Protein AF-A0A971C5M9-F1 (afdb_monomer_lite)

Secondary structure (DSSP, 8-state):
-TTHHHHHHHHHHHHTT---EEEEEEEEE-TT--EEEEEEEEEEETTEEEEEEHHHHHHHTTS-----SS---HHHHHHHHHHHHHHHHTT-GGGSSHHHHTS----S---EEEE-SS-SEEE-TT-GGGSS--EEEEHHHHHHTTPEEPTTT------

Structure (mmCIF, N/CA/C/O backbone):
data_AF-A0A971C5M9-F1
#
_entry.id   AF-A0A971C5M9-F1
#
loop_
_atom_site.group_PDB
_atom_site.id
_atom_site.type_symbol
_atom_site.label_atom_id
_atom_site.label_alt_id
_atom_site.label_comp_id
_atom_site.label_asym_id
_atom_site.label_entity_id
_atom_site.label_seq_id
_atom_site.pdbx_PDB_ins_code
_atom_site.Cartn_x
_atom_site.Cartn_y
_atom_site.Cartn_z
_atom_site.occupancy
_atom_site.B_iso_or_equiv
_atom_site.auth_seq_id
_atom_site.auth_comp_id
_atom_site.auth_asym_id
_atom_site.auth_atom_id
_atom_site.pdbx_PDB_model_num
ATOM 1 N N . ALA A 1 1 ? 7.879 -17.119 12.917 1.00 48.03 1 ALA A N 1
ATOM 2 C CA . ALA A 1 1 ? 7.963 -15.661 12.687 1.00 48.03 1 ALA A CA 1
ATOM 3 C C . ALA A 1 1 ? 7.991 -14.969 14.044 1.00 48.03 1 ALA A C 1
ATOM 5 O O . ALA A 1 1 ? 7.114 -15.247 14.848 1.00 48.03 1 ALA A O 1
ATOM 6 N N . ARG A 1 2 ? 9.015 -14.159 14.340 1.00 50.34 2 ARG A N 1
ATOM 7 C CA . ARG A 1 2 ? 9.337 -13.701 15.710 1.00 50.34 2 ARG A CA 1
ATOM 8 C C . ARG A 1 2 ? 8.439 -12.557 16.241 1.00 50.34 2 ARG A C 1
ATOM 10 O O . ARG A 1 2 ? 8.598 -12.193 17.389 1.00 50.34 2 ARG A O 1
ATOM 17 N N . PHE A 1 3 ? 7.499 -12.052 15.431 1.00 61.66 3 PHE A N 1
ATOM 18 C CA . PHE A 1 3 ? 6.594 -10.926 15.751 1.00 61.66 3 PHE A CA 1
ATOM 19 C C . PHE A 1 3 ? 5.135 -11.137 15.277 1.00 61.66 3 PHE A C 1
ATOM 21 O O . PHE A 1 3 ? 4.354 -10.198 15.129 1.00 61.66 3 PHE A O 1
ATOM 28 N N . GLY A 1 4 ? 4.747 -12.385 14.979 1.00 63.41 4 GLY A N 1
ATOM 29 C CA . GLY A 1 4 ? 3.396 -12.684 14.480 1.00 63.41 4 GLY A CA 1
ATOM 30 C C . GLY A 1 4 ? 2.288 -12.361 15.492 1.00 63.41 4 GLY A C 1
ATOM 31 O O . GLY A 1 4 ? 1.187 -11.979 15.098 1.00 63.41 4 GLY A O 1
ATOM 32 N N . SER A 1 5 ? 2.587 -12.471 16.788 1.00 74.44 5 SER A N 1
ATOM 33 C CA . SER A 1 5 ? 1.675 -12.170 17.896 1.00 74.44 5 SER A CA 1
ATOM 34 C C . SER A 1 5 ? 1.327 -10.688 17.992 1.00 74.44 5 SER A C 1
ATOM 36 O O . SER A 1 5 ? 0.165 -10.341 18.172 1.00 74.44 5 SER A O 1
ATOM 38 N N . GLU A 1 6 ? 2.312 -9.812 17.840 1.00 78.56 6 GLU A N 1
ATOM 39 C CA . GLU A 1 6 ? 2.196 -8.366 17.996 1.00 78.56 6 GLU A CA 1
ATOM 40 C C . GLU A 1 6 ? 1.460 -7.753 16.804 1.00 78.56 6 GLU A C 1
ATOM 42 O O . GLU A 1 6 ? 0.520 -6.984 16.998 1.00 78.56 6 GLU A O 1
ATOM 47 N N . SER A 1 7 ? 1.807 -8.154 15.573 1.00 81.62 7 SER A N 1
ATOM 48 C CA . SER A 1 7 ? 1.073 -7.743 14.368 1.00 81.62 7 SER A CA 1
ATOM 49 C C . SER A 1 7 ? -0.384 -8.211 14.416 1.00 81.62 7 SER A C 1
ATOM 51 O O . SER A 1 7 ? -1.298 -7.441 14.118 1.00 81.62 7 SER A O 1
ATOM 53 N N . SER A 1 8 ? -0.619 -9.460 14.840 1.00 83.44 8 SER A N 1
ATOM 54 C CA . SER A 1 8 ? -1.976 -9.985 15.006 1.00 83.44 8 SER A CA 1
ATOM 55 C C . SER A 1 8 ? -2.733 -9.262 16.119 1.00 83.44 8 SER A C 1
ATOM 57 O O . SER A 1 8 ? -3.921 -8.995 15.959 1.00 83.44 8 SER A O 1
ATOM 59 N N . GLY A 1 9 ? -2.073 -8.944 17.233 1.00 86.12 9 GLY A N 1
ATOM 60 C CA . GLY A 1 9 ? -2.660 -8.210 18.350 1.00 86.12 9 GLY A CA 1
ATOM 61 C C . GLY A 1 9 ? -3.055 -6.790 17.956 1.00 86.12 9 GLY A C 1
ATOM 62 O O . GLY A 1 9 ? -4.164 -6.360 18.260 1.00 86.12 9 GLY A O 1
ATOM 63 N N . PHE A 1 10 ? -2.194 -6.095 17.209 1.00 88.50 10 PHE A N 1
ATOM 64 C CA . PHE A 1 10 ? -2.471 -4.760 16.684 1.00 88.50 10 PHE A CA 1
ATOM 65 C C . PHE A 1 10 ? -3.671 -4.750 15.730 1.00 88.50 10 PHE A C 1
ATOM 67 O O . PHE A 1 10 ? -4.579 -3.931 15.875 1.00 88.50 10 PHE A O 1
ATOM 74 N N . ALA A 1 11 ? -3.712 -5.697 14.787 1.00 91.06 11 ALA A N 1
ATOM 75 C CA . ALA A 1 11 ? -4.846 -5.852 13.882 1.00 91.06 11 ALA A CA 1
ATOM 76 C C . ALA A 1 11 ? -6.135 -6.157 14.655 1.00 91.06 11 ALA A C 1
ATOM 78 O O . ALA A 1 11 ? -7.149 -5.495 14.452 1.00 91.06 11 ALA A O 1
ATOM 79 N N . LYS A 1 12 ? -6.087 -7.107 15.594 1.00 90.69 12 LYS A N 1
ATOM 80 C CA . LYS A 1 12 ? -7.235 -7.485 16.420 1.00 90.69 12 LYS A CA 1
ATOM 81 C C . LYS A 1 12 ? -7.783 -6.292 17.207 1.00 90.69 12 LYS A C 1
ATOM 83 O O . LYS A 1 12 ? -8.970 -6.004 17.121 1.00 90.69 12 LYS A O 1
ATOM 88 N N . LEU A 1 13 ? -6.910 -5.538 17.874 1.00 90.06 13 LEU A N 1
ATOM 89 C CA . LEU A 1 13 ? -7.277 -4.358 18.662 1.00 90.06 13 LEU A CA 1
ATOM 90 C C . LEU A 1 13 ? -8.067 -3.313 17.856 1.00 90.06 13 LEU A C 1
ATOM 92 O O . LEU A 1 13 ? -8.980 -2.676 18.383 1.00 90.06 13 LEU A O 1
ATOM 96 N N . LEU A 1 14 ? -7.694 -3.106 16.592 1.00 90.19 14 LEU A N 1
ATOM 97 C CA . LEU A 1 14 ? -8.277 -2.056 15.757 1.00 90.19 14 LEU A CA 1
ATOM 98 C C . LEU A 1 14 ? -9.463 -2.527 14.912 1.00 90.19 14 LEU A C 1
ATOM 100 O O . LEU A 1 14 ? -10.292 -1.695 14.538 1.00 90.19 14 LEU A O 1
ATOM 104 N N . LEU A 1 15 ? -9.544 -3.823 14.604 1.00 94.50 15 LEU A N 1
ATOM 105 C CA . LEU A 1 15 ? -10.452 -4.354 13.585 1.00 94.50 15 LEU A CA 1
ATOM 106 C C . LEU A 1 15 ? -11.515 -5.313 14.123 1.00 94.50 15 LEU A C 1
ATOM 108 O O . LEU A 1 15 ? -12.541 -5.484 13.467 1.00 94.50 15 LEU A O 1
ATOM 112 N N . GLU A 1 16 ? -11.294 -5.944 15.278 1.00 93.12 16 GLU A N 1
ATOM 113 C CA . GLU A 1 16 ? -12.255 -6.897 15.838 1.00 93.12 16 GLU A CA 1
ATOM 114 C C . GLU A 1 16 ? -13.598 -6.210 16.118 1.00 93.12 16 GLU A C 1
ATOM 116 O O . GLU A 1 16 ? -13.651 -5.104 16.660 1.00 93.12 16 GLU A O 1
ATOM 121 N N . ASP A 1 17 ? -14.677 -6.846 15.655 1.00 92.88 17 ASP A N 1
ATOM 122 C CA . ASP A 1 17 ? -16.063 -6.366 15.734 1.00 92.88 17 ASP A CA 1
ATOM 123 C C . ASP A 1 17 ? -16.305 -4.951 15.171 1.00 92.88 17 ASP A C 1
ATOM 125 O O . ASP A 1 17 ? -17.313 -4.299 15.465 1.00 92.88 17 ASP A O 1
ATOM 129 N N . ARG A 1 18 ? -15.404 -4.461 14.310 1.00 91.19 18 ARG A N 1
ATOM 130 C CA . ARG A 1 18 ? -15.501 -3.133 13.694 1.00 91.19 18 ARG A CA 1
ATOM 131 C C . ARG A 1 18 ? -16.009 -3.222 12.264 1.00 91.19 18 ARG A C 1
ATOM 133 O O . ARG A 1 18 ? -15.576 -4.049 11.465 1.00 91.19 18 ARG A O 1
ATOM 140 N N . LYS A 1 19 ? -16.895 -2.291 11.901 1.00 94.75 19 LYS A N 1
ATOM 141 C CA . LYS A 1 19 ? -17.219 -2.043 10.493 1.00 94.75 19 LYS A CA 1
ATOM 142 C C . LYS A 1 19 ? -16.053 -1.317 9.836 1.00 94.75 19 LYS A C 1
ATOM 144 O O . LYS A 1 19 ? -15.595 -0.296 10.341 1.00 94.75 19 LYS A O 1
ATOM 149 N N . VAL A 1 20 ? -15.623 -1.838 8.697 1.00 96.19 20 VAL A N 1
ATOM 150 C CA . VAL A 1 20 ? -14.520 -1.313 7.892 1.00 96.19 20 VAL A CA 1
ATOM 151 C C . VAL A 1 20 ? -14.978 -1.133 6.453 1.00 96.19 20 VAL A C 1
ATOM 153 O O . VAL A 1 20 ? -15.913 -1.802 6.006 1.00 96.19 20 VAL A O 1
ATOM 156 N N . PHE A 1 21 ? -14.304 -0.256 5.717 1.00 96.81 21 PHE A N 1
ATOM 157 C CA . PHE A 1 21 ? -14.450 -0.177 4.267 1.00 96.81 21 PHE A CA 1
ATOM 158 C C . PHE A 1 21 ? -13.237 -0.795 3.581 1.00 96.81 21 PHE A C 1
ATOM 160 O O . PHE A 1 21 ? -12.116 -0.722 4.084 1.00 96.81 21 PHE A O 1
ATOM 167 N N . LEU A 1 22 ? -13.471 -1.387 2.414 1.00 95.62 22 LEU A N 1
ATOM 168 C CA . LEU A 1 22 ? -12.427 -1.921 1.552 1.00 95.62 22 LEU A CA 1
ATOM 169 C C . LEU A 1 22 ? -12.375 -1.091 0.276 1.00 95.62 22 LEU A C 1
ATOM 171 O O . LEU A 1 22 ? -13.409 -0.840 -0.345 1.00 95.62 22 LEU A O 1
ATOM 175 N N . SER A 1 23 ? -11.174 -0.695 -0.128 1.00 94.62 23 SER A N 1
ATOM 176 C CA . SER A 1 23 ? -10.909 -0.267 -1.499 1.00 94.62 23 SER A CA 1
ATOM 177 C C . SER A 1 23 ? -9.873 -1.187 -2.130 1.00 94.62 23 SER A C 1
ATOM 179 O O . SER A 1 23 ? -9.119 -1.857 -1.431 1.00 94.62 23 SER A O 1
ATOM 181 N N . TYR A 1 24 ? -9.864 -1.254 -3.456 1.00 91.81 24 TYR A N 1
ATOM 182 C CA . TYR A 1 24 ? -9.072 -2.229 -4.199 1.00 91.81 24 TYR A CA 1
ATOM 183 C C . TYR A 1 24 ? -8.167 -1.532 -5.212 1.00 91.81 24 TYR A C 1
ATOM 185 O O . TYR A 1 24 ? -8.362 -0.355 -5.561 1.00 91.81 24 TYR A O 1
ATOM 193 N N . ASP A 1 25 ? -7.176 -2.285 -5.667 1.00 86.38 25 ASP A N 1
ATOM 194 C CA . ASP A 1 25 ? -6.471 -1.995 -6.906 1.00 86.38 25 ASP A CA 1
ATOM 195 C C . ASP A 1 25 ? -7.238 -2.533 -8.126 1.00 86.38 25 ASP A C 1
ATOM 197 O O . ASP A 1 25 ? -8.363 -3.020 -7.991 1.00 86.38 25 ASP A O 1
ATOM 201 N N . GLU A 1 26 ? -6.639 -2.451 -9.315 1.00 79.75 26 GLU A N 1
ATOM 202 C CA . GLU A 1 26 ? -7.195 -3.014 -10.553 1.00 79.75 26 GLU A CA 1
ATOM 203 C C . GLU A 1 26 ? -7.489 -4.518 -10.434 1.00 79.75 26 GLU A C 1
ATOM 205 O O . GLU A 1 26 ? -8.510 -4.995 -10.932 1.00 79.75 26 GLU A O 1
ATOM 210 N N . LEU A 1 27 ? -6.619 -5.258 -9.735 1.00 76.50 27 LEU A N 1
ATOM 211 C CA . LEU A 1 27 ? -6.784 -6.682 -9.453 1.00 76.50 27 LEU A CA 1
ATOM 212 C C . LEU A 1 27 ? -7.192 -6.883 -7.986 1.00 76.50 27 LEU A C 1
ATOM 214 O O . LEU A 1 27 ? -6.338 -6.886 -7.099 1.00 76.50 27 LEU A O 1
ATOM 218 N N . PRO A 1 28 ? -8.490 -7.083 -7.695 1.00 81.12 28 PRO A N 1
ATOM 219 C CA . PRO A 1 28 ? -8.978 -7.182 -6.322 1.00 81.12 28 PRO A CA 1
ATOM 220 C C . PRO A 1 28 ? -8.705 -8.545 -5.682 1.00 81.12 28 PRO A C 1
ATOM 222 O O . PRO A 1 28 ? -8.999 -8.714 -4.499 1.00 81.12 28 PRO A O 1
ATOM 225 N N . ARG A 1 29 ? -8.218 -9.532 -6.445 1.00 82.31 29 ARG A N 1
ATOM 226 C CA . ARG A 1 29 ? -7.930 -10.883 -5.960 1.00 82.31 29 ARG A CA 1
ATOM 227 C C . ARG A 1 29 ? -6.635 -11.436 -6.535 1.00 82.31 29 ARG A C 1
ATOM 229 O O . ARG A 1 29 ? -6.304 -11.146 -7.683 1.00 82.31 29 ARG A O 1
ATOM 236 N N . ASP A 1 30 ? -5.958 -12.266 -5.752 1.00 77.56 30 ASP A N 1
ATOM 237 C CA . ASP A 1 30 ? -4.826 -13.064 -6.222 1.00 77.56 30 ASP A CA 1
ATOM 238 C C . ASP A 1 30 ? -5.273 -14.354 -6.945 1.00 77.56 30 ASP A C 1
ATOM 240 O O . ASP A 1 30 ? -6.466 -14.649 -7.078 1.00 77.56 30 ASP A O 1
ATOM 244 N N . SER A 1 31 ? -4.303 -15.143 -7.419 1.00 73.50 31 SER A N 1
ATOM 245 C CA . SER A 1 31 ? -4.543 -16.425 -8.101 1.00 73.50 31 SER A CA 1
ATOM 246 C C . SER A 1 31 ? -5.164 -17.504 -7.206 1.00 73.50 31 SER A C 1
ATOM 248 O O . SER A 1 31 ? -5.714 -18.476 -7.722 1.00 73.50 31 SER A O 1
ATOM 250 N N . TYR A 1 32 ? -5.104 -17.335 -5.885 1.00 77.50 32 TYR A N 1
ATOM 251 C CA . TYR A 1 32 ? -5.731 -18.209 -4.894 1.00 77.50 32 TYR A CA 1
ATOM 252 C C . TYR A 1 32 ? -7.145 -17.735 -4.515 1.00 77.50 32 TYR A C 1
ATOM 254 O O . TYR A 1 32 ? -7.835 -18.394 -3.738 1.00 77.50 32 TYR A O 1
ATOM 262 N N . GLY A 1 33 ? -7.604 -16.613 -5.078 1.00 78.88 33 GLY A N 1
ATOM 263 C CA . GLY A 1 33 ? -8.920 -16.031 -4.838 1.00 78.88 33 GLY A CA 1
ATOM 264 C C . GLY A 1 33 ? -9.014 -15.171 -3.576 1.00 78.88 33 GLY A C 1
ATOM 265 O O . GLY A 1 33 ? -10.123 -14.731 -3.244 1.00 78.88 33 GLY A O 1
ATOM 266 N N . LEU A 1 34 ? -7.896 -14.908 -2.889 1.00 84.75 34 LEU A N 1
ATOM 267 C CA . LEU A 1 34 ? -7.838 -14.025 -1.724 1.00 84.75 34 LEU A CA 1
ATOM 268 C C . LEU A 1 34 ? -7.980 -12.573 -2.158 1.00 84.75 34 LEU A C 1
ATOM 270 O O . LEU A 1 34 ? -7.425 -12.168 -3.174 1.00 84.75 34 LEU A O 1
ATOM 274 N N . TYR A 1 35 ? -8.709 -11.779 -1.377 1.00 87.06 35 TYR A N 1
ATOM 275 C CA . TYR A 1 35 ? -8.879 -10.359 -1.663 1.00 87.06 35 TYR A CA 1
ATOM 276 C C . TYR A 1 35 ? -7.617 -9.552 -1.334 1.00 87.06 35 TYR A C 1
ATOM 278 O O . TYR A 1 35 ? -7.085 -9.650 -0.230 1.00 87.06 35 TYR A O 1
ATOM 286 N N . LEU A 1 36 ? -7.202 -8.696 -2.268 1.00 88.19 36 LEU A N 1
ATOM 287 C CA . LEU A 1 36 ? -6.132 -7.713 -2.100 1.00 88.19 36 LEU A CA 1
ATOM 288 C C . LEU A 1 36 ? -6.760 -6.328 -1.934 1.00 88.19 36 LEU A C 1
ATOM 290 O O . LEU A 1 36 ? -7.270 -5.753 -2.895 1.00 88.19 36 LEU A O 1
ATOM 294 N N . ALA A 1 37 ? -6.772 -5.809 -0.706 1.00 92.25 37 ALA A N 1
ATOM 295 C CA . ALA A 1 37 ? -7.517 -4.600 -0.374 1.00 92.25 37 ALA A CA 1
ATOM 296 C C . ALA A 1 37 ? -6.759 -3.648 0.556 1.00 92.25 37 ALA A C 1
ATOM 298 O O . ALA A 1 37 ? -5.940 -4.043 1.390 1.00 92.25 37 ALA A O 1
ATOM 299 N N . TYR A 1 38 ? -7.121 -2.376 0.444 1.00 94.69 38 TYR A N 1
ATOM 300 C CA . TYR A 1 38 ? -6.826 -1.332 1.408 1.00 94.69 38 TYR A CA 1
ATOM 301 C C . TYR A 1 38 ? -7.982 -1.231 2.394 1.00 94.69 38 TYR A C 1
ATOM 303 O O . TYR A 1 38 ? -9.146 -1.121 1.999 1.00 94.69 38 TYR A O 1
ATOM 311 N N . LEU A 1 39 ? -7.652 -1.273 3.678 1.00 96.50 39 LEU A N 1
ATOM 312 C CA . LEU A 1 39 ? -8.618 -1.350 4.760 1.00 96.50 39 LEU A CA 1
ATOM 313 C C . LEU A 1 39 ? -8.775 0.017 5.429 1.00 96.50 39 LEU A C 1
ATOM 315 O O . LEU A 1 39 ? -7.797 0.616 5.875 1.00 96.50 39 LEU A O 1
ATOM 319 N N . TRP A 1 40 ? -10.011 0.491 5.533 1.00 97.62 40 TRP A N 1
ATOM 320 C CA . TRP A 1 40 ? -10.340 1.804 6.077 1.00 97.62 40 TRP A CA 1
ATOM 321 C C . TRP A 1 40 ? -11.189 1.677 7.334 1.00 97.62 40 TRP A C 1
ATOM 323 O O . TRP A 1 40 ? -12.252 1.053 7.317 1.00 97.62 40 TRP A O 1
ATOM 333 N N . ILE A 1 41 ? -10.729 2.305 8.412 1.00 96.12 41 ILE A N 1
ATOM 334 C CA . ILE A 1 41 ? -11.404 2.337 9.707 1.00 96.12 41 ILE A CA 1
ATOM 335 C C . ILE A 1 41 ? -12.135 3.679 9.836 1.00 96.12 41 ILE A C 1
ATOM 337 O O . ILE A 1 41 ? -11.474 4.723 9.841 1.00 96.12 41 ILE A O 1
ATOM 341 N N . PRO A 1 42 ? -13.471 3.687 9.969 1.00 95.88 42 PRO A N 1
ATOM 342 C CA . PRO A 1 42 ? -14.215 4.903 10.263 1.00 95.88 42 PRO A CA 1
ATOM 343 C C . PRO A 1 42 ? -13.877 5.391 11.675 1.00 95.88 42 PRO A C 1
ATOM 345 O O . PRO A 1 42 ? -13.979 4.638 12.645 1.00 95.88 42 PRO A O 1
ATOM 348 N N . ALA A 1 43 ? -13.499 6.657 11.801 1.00 90.81 43 ALA A N 1
ATOM 349 C CA . ALA A 1 43 ? -13.170 7.305 13.060 1.00 90.81 43 ALA A CA 1
ATOM 350 C C . ALA A 1 43 ? -13.896 8.648 13.161 1.00 90.81 43 ALA A C 1
ATOM 352 O O . ALA A 1 43 ?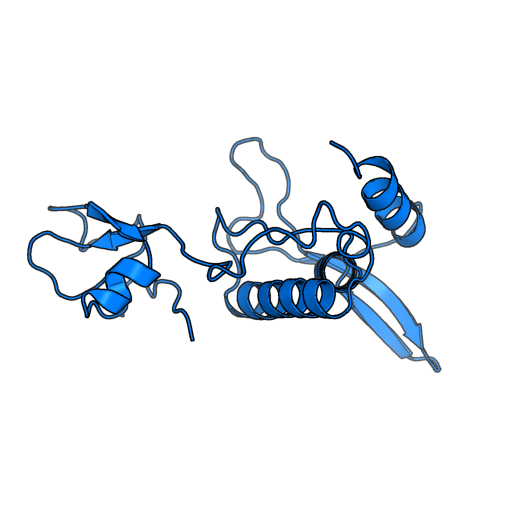 -13.890 9.435 12.217 1.00 90.81 43 ALA A O 1
ATOM 353 N N . SER A 1 44 ? -14.506 8.927 14.311 1.00 92.62 44 SER A N 1
ATOM 354 C CA . SER A 1 44 ? -15.173 10.206 14.551 1.00 92.62 44 SER A CA 1
ATOM 355 C C . SER A 1 44 ? -14.271 11.150 15.338 1.00 92.62 44 SER A C 1
ATOM 357 O O . SER A 1 44 ? -13.774 10.794 16.406 1.00 92.62 44 SER A O 1
ATOM 359 N N . TYR A 1 45 ? -14.087 12.369 14.838 1.00 90.62 45 TYR A N 1
ATOM 360 C CA . TYR A 1 45 ? -13.345 13.421 15.526 1.00 90.62 45 TYR A CA 1
ATOM 361 C C . TYR A 1 45 ? -14.100 14.742 15.418 1.00 90.62 45 TYR A C 1
ATOM 363 O O . TYR A 1 45 ? -14.428 15.189 14.326 1.00 90.62 45 TYR A O 1
ATOM 371 N N . ARG A 1 46 ? -14.390 15.363 16.570 1.00 94.31 46 ARG A N 1
ATOM 372 C CA . ARG A 1 46 ? -15.126 16.641 16.669 1.00 94.31 46 ARG A CA 1
ATOM 373 C C . ARG A 1 46 ? -16.471 16.667 15.921 1.00 94.31 46 ARG A C 1
ATOM 375 O O . ARG A 1 46 ? -16.893 17.713 15.450 1.00 94.31 46 ARG A O 1
ATOM 382 N N . GLY A 1 47 ? -17.161 15.528 15.868 1.00 92.94 47 GLY A N 1
ATOM 383 C CA . GLY A 1 47 ? -18.464 15.395 15.205 1.00 92.94 47 GLY A CA 1
ATOM 384 C C . GLY A 1 47 ? -18.387 14.999 13.729 1.00 92.94 47 GLY A C 1
ATOM 385 O O . GLY A 1 47 ? -19.391 14.551 13.184 1.00 92.94 47 GLY A O 1
ATOM 386 N N . ASP A 1 48 ? -17.206 15.057 13.116 1.00 95.31 48 ASP A N 1
ATOM 387 C CA . ASP A 1 48 ? -16.989 14.628 11.736 1.00 95.31 48 ASP A CA 1
ATOM 388 C C . ASP A 1 48 ? -16.499 13.181 11.672 1.00 95.31 48 ASP A C 1
ATOM 390 O O . ASP A 1 48 ? -15.837 12.688 12.589 1.00 95.31 48 ASP A O 1
ATOM 394 N N . THR A 1 49 ? -16.811 12.496 10.571 1.00 93.31 49 THR A N 1
ATOM 395 C CA . THR A 1 49 ? -16.334 11.133 10.305 1.00 93.31 49 THR A CA 1
ATOM 396 C C . THR A 1 49 ? -15.199 11.156 9.291 1.00 93.31 49 THR A C 1
ATOM 398 O O . THR A 1 49 ? -15.341 11.688 8.193 1.00 93.31 49 THR A O 1
ATOM 401 N N . TYR A 1 50 ? -14.094 10.517 9.652 1.00 94.44 50 TYR A N 1
ATOM 402 C CA . TYR A 1 50 ? -12.899 10.336 8.841 1.00 94.44 50 TYR A CA 1
ATOM 403 C C . TYR A 1 50 ? -12.662 8.846 8.604 1.00 94.44 50 TYR A C 1
ATOM 405 O O . TYR A 1 50 ? -13.085 8.009 9.397 1.00 94.44 50 TYR A O 1
ATOM 413 N N . ASN A 1 51 ? -11.952 8.508 7.531 1.00 95.38 51 ASN A N 1
ATOM 414 C CA . ASN A 1 51 ? -11.548 7.136 7.244 1.00 95.38 51 ASN A CA 1
ATOM 415 C C . ASN A 1 51 ? -10.031 7.023 7.374 1.00 95.38 51 ASN A C 1
ATOM 417 O O . ASN A 1 51 ? -9.287 7.647 6.619 1.00 95.38 51 ASN A O 1
ATOM 421 N N . VAL A 1 52 ? -9.576 6.223 8.334 1.00 95.38 52 VAL A N 1
ATOM 422 C CA . VAL A 1 52 ? -8.156 5.982 8.595 1.00 95.38 52 VAL A CA 1
ATOM 423 C C . VAL A 1 52 ? -7.708 4.748 7.823 1.00 95.38 52 VAL A C 1
ATOM 425 O O . VAL A 1 52 ? -8.290 3.676 7.978 1.00 95.38 52 VAL A O 1
ATOM 428 N N . LEU A 1 53 ? -6.662 4.884 7.009 1.00 96.88 53 LEU A N 1
ATOM 429 C CA . LEU A 1 53 ? -6.076 3.768 6.271 1.00 96.88 53 LEU A CA 1
ATOM 430 C C . LEU A 1 53 ? -5.253 2.877 7.211 1.00 96.88 53 LEU A C 1
ATOM 432 O O . LEU A 1 53 ? -4.154 3.243 7.630 1.00 96.88 53 LEU A O 1
ATOM 436 N N . PHE A 1 54 ? -5.765 1.688 7.516 1.00 96.50 54 PHE A N 1
ATOM 437 C CA . PHE A 1 54 ? -5.120 0.746 8.429 1.00 96.50 54 PHE A CA 1
ATOM 438 C C . PHE A 1 54 ? -3.767 0.250 7.907 1.00 96.50 54 PHE A C 1
ATOM 440 O O . PHE A 1 54 ? -2.836 0.134 8.695 1.00 96.50 54 PHE A O 1
ATOM 447 N N . ASN A 1 55 ? -3.623 0.002 6.598 1.00 94.94 55 ASN A N 1
ATOM 448 C CA . ASN A 1 55 ? -2.362 -0.464 6.005 1.00 94.94 55 ASN A CA 1
ATOM 449 C C . ASN A 1 55 ? -1.206 0.497 6.330 1.00 94.94 55 ASN A C 1
ATOM 451 O O . ASN A 1 55 ? -0.173 0.074 6.844 1.00 94.94 55 ASN A O 1
ATOM 455 N N . LEU A 1 56 ? -1.421 1.798 6.104 1.00 94.75 56 LEU A N 1
ATOM 456 C CA . LEU A 1 56 ? -0.451 2.843 6.427 1.00 94.75 56 LEU A CA 1
ATOM 457 C C . LEU A 1 56 ? -0.174 2.904 7.929 1.00 94.75 56 LEU A C 1
ATOM 459 O O . LEU A 1 56 ? 0.979 2.987 8.337 1.00 94.75 56 LEU A O 1
ATOM 463 N N . LEU A 1 57 ? -1.223 2.835 8.750 1.00 93.38 57 LEU A N 1
ATOM 464 C CA . LEU A 1 57 ? -1.088 2.868 10.202 1.00 93.38 57 LEU A CA 1
ATOM 465 C C . LEU A 1 57 ? -0.253 1.687 10.726 1.00 93.38 57 LEU A C 1
ATOM 467 O O . LEU A 1 57 ? 0.605 1.877 11.586 1.00 93.38 57 LEU A O 1
ATOM 471 N N . ALA A 1 58 ? -0.471 0.484 10.192 1.00 92.31 58 ALA A N 1
ATOM 472 C CA . ALA A 1 58 ? 0.292 -0.704 10.551 1.00 92.31 58 ALA A CA 1
ATOM 473 C C . ALA A 1 58 ? 1.767 -0.564 10.155 1.00 92.31 58 ALA A C 1
ATOM 475 O O . ALA A 1 58 ? 2.639 -0.901 10.949 1.00 92.31 58 ALA A O 1
ATOM 476 N N . ILE A 1 59 ? 2.060 -0.028 8.969 1.00 91.25 59 ILE A N 1
ATOM 477 C CA . ILE A 1 59 ? 3.439 0.185 8.507 1.00 91.25 59 ILE A CA 1
ATOM 478 C C . ILE A 1 59 ? 4.137 1.268 9.341 1.00 91.25 59 ILE A C 1
ATOM 480 O O . ILE A 1 59 ? 5.202 1.022 9.900 1.00 91.25 59 ILE A O 1
ATOM 484 N N . ALA A 1 60 ? 3.510 2.435 9.505 1.00 88.44 60 ALA A N 1
ATOM 485 C CA . ALA A 1 60 ? 4.060 3.558 10.268 1.00 88.44 60 ALA A CA 1
ATOM 486 C C . ALA A 1 60 ? 4.241 3.237 11.763 1.00 88.44 60 ALA A C 1
ATOM 488 O O . ALA A 1 60 ? 5.135 3.769 12.422 1.00 88.44 60 ALA A O 1
ATOM 489 N N . GLY A 1 61 ? 3.390 2.364 12.309 1.00 85.31 61 GLY A N 1
ATOM 490 C CA . GLY A 1 61 ? 3.523 1.833 13.665 1.00 85.31 61 GLY A CA 1
ATOM 491 C C . GLY A 1 61 ? 4.599 0.754 13.803 1.00 85.31 61 GLY A C 1
ATOM 492 O O . GLY A 1 61 ? 4.863 0.314 14.919 1.00 85.31 61 GLY A O 1
ATOM 493 N N . GLY A 1 62 ? 5.206 0.321 12.694 1.00 84.19 62 GLY A N 1
ATOM 494 C CA . GLY A 1 62 ? 6.162 -0.774 12.673 1.00 84.19 62 GLY A CA 1
ATOM 495 C C . GLY A 1 62 ? 5.514 -2.109 13.033 1.00 84.19 62 GLY A C 1
ATOM 496 O O . GLY A 1 62 ? 6.112 -2.874 13.765 1.00 84.19 62 GLY A O 1
ATOM 497 N N . TYR A 1 63 ? 4.294 -2.392 12.576 1.00 85.75 63 TYR A N 1
ATOM 498 C CA . TYR A 1 63 ? 3.606 -3.687 12.730 1.00 85.75 63 TYR A CA 1
ATOM 499 C C . TYR A 1 63 ? 3.488 -4.461 11.413 1.00 85.75 63 TYR A C 1
ATOM 501 O O . TYR A 1 63 ? 3.063 -5.618 11.410 1.00 85.75 63 TYR A O 1
ATOM 509 N N . ALA A 1 64 ? 3.846 -3.831 10.295 1.00 86.56 64 ALA A N 1
ATOM 510 C CA . ALA A 1 64 ? 3.823 -4.415 8.965 1.00 86.56 64 ALA A CA 1
ATOM 511 C C . ALA A 1 64 ? 5.007 -3.910 8.134 1.00 86.56 64 ALA A C 1
ATOM 513 O O . ALA A 1 64 ? 5.524 -2.820 8.373 1.00 86.56 64 ALA A O 1
ATOM 514 N N . ARG A 1 65 ? 5.397 -4.713 7.143 1.00 83.88 65 ARG A N 1
ATOM 515 C CA . ARG A 1 65 ? 6.378 -4.353 6.115 1.00 83.88 65 ARG A CA 1
ATOM 516 C C . ARG A 1 65 ? 5.688 -4.161 4.777 1.00 83.88 65 ARG A C 1
ATOM 518 O O . ARG A 1 65 ? 4.642 -4.770 4.533 1.00 83.88 65 ARG A O 1
ATOM 525 N N . VAL A 1 66 ? 6.281 -3.358 3.902 1.00 82.75 66 VAL A N 1
ATOM 526 C CA . VAL A 1 66 ? 5.759 -3.190 2.545 1.00 82.75 66 VAL A CA 1
ATOM 527 C C . VAL A 1 66 ? 6.121 -4.420 1.718 1.00 82.75 66 VAL A C 1
ATOM 529 O O . VAL A 1 66 ? 7.290 -4.770 1.579 1.00 82.75 66 VAL A O 1
ATOM 532 N N . TYR A 1 67 ? 5.117 -5.096 1.161 1.00 75.00 67 TYR A N 1
ATOM 533 C CA . TYR A 1 67 ? 5.340 -6.198 0.227 1.00 75.00 67 TYR A CA 1
ATOM 534 C C . TYR A 1 67 ? 5.344 -5.658 -1.206 1.00 75.00 67 TYR A C 1
ATOM 536 O O . TYR A 1 67 ? 4.291 -5.476 -1.811 1.00 75.00 67 TYR A O 1
ATOM 544 N N . SER A 1 68 ? 6.533 -5.361 -1.732 1.00 66.06 68 SER A N 1
ATOM 545 C CA . SER A 1 68 ? 6.721 -4.694 -3.029 1.00 66.06 68 SER A CA 1
ATOM 546 C C . SER A 1 68 ? 6.882 -5.645 -4.221 1.00 66.06 68 SER A C 1
ATOM 548 O O . SER A 1 68 ? 6.995 -5.190 -5.357 1.00 66.06 68 SER A O 1
ATOM 550 N N . THR A 1 69 ? 6.862 -6.965 -3.999 1.00 62.94 69 THR A N 1
ATOM 551 C CA . THR A 1 69 ? 7.029 -7.969 -5.068 1.00 62.94 69 THR A CA 1
ATOM 552 C C . THR A 1 69 ? 5.922 -7.901 -6.125 1.00 62.94 69 THR A C 1
ATOM 554 O O . THR A 1 69 ? 6.162 -8.247 -7.278 1.00 62.94 69 THR A O 1
ATOM 557 N N . HIS A 1 70 ? 4.724 -7.446 -5.749 1.00 66.38 70 HIS A N 1
ATOM 558 C CA . HIS A 1 70 ? 3.622 -7.203 -6.677 1.00 66.38 70 HIS A CA 1
ATOM 559 C C . HIS A 1 70 ? 3.293 -5.707 -6.674 1.00 66.38 70 HIS A C 1
ATOM 561 O O . HIS A 1 70 ? 3.009 -5.166 -5.602 1.00 66.38 70 HIS A O 1
ATOM 567 N N . PRO A 1 71 ? 3.344 -5.028 -7.833 1.00 67.75 71 PRO A N 1
ATOM 568 C CA . PRO A 1 71 ? 3.042 -3.608 -7.898 1.00 67.75 71 PRO A CA 1
ATOM 569 C C . PRO A 1 71 ? 1.569 -3.360 -7.563 1.00 67.75 71 PRO A C 1
ATOM 571 O O . PRO A 1 71 ? 0.687 -4.114 -7.973 1.00 67.75 71 PRO A O 1
ATOM 574 N N . PHE A 1 72 ? 1.327 -2.281 -6.830 1.00 81.94 72 PHE A N 1
ATOM 575 C CA . PHE A 1 72 ? 0.005 -1.730 -6.549 1.00 81.94 72 PHE A CA 1
ATOM 576 C C . PHE A 1 72 ? 0.022 -0.222 -6.835 1.00 81.94 72 PHE A C 1
ATOM 578 O O . PHE A 1 72 ? 1.026 0.296 -7.328 1.00 81.94 72 PHE A O 1
ATOM 585 N N . LYS A 1 73 ? -1.071 0.502 -6.568 1.00 82.31 73 LYS A N 1
ATOM 586 C CA . LYS A 1 73 ? -1.190 1.941 -6.859 1.00 82.31 73 LYS A CA 1
ATOM 587 C C . LYS A 1 73 ? 0.074 2.699 -6.456 1.00 82.31 73 LYS A C 1
ATOM 589 O O . LYS A 1 73 ? 0.436 2.728 -5.279 1.00 82.31 73 LYS A O 1
ATOM 594 N N . ALA A 1 74 ? 0.711 3.335 -7.441 1.00 76.88 74 ALA A N 1
ATOM 595 C CA . ALA A 1 74 ? 2.041 3.926 -7.295 1.00 76.88 74 ALA A CA 1
ATOM 596 C C . ALA A 1 74 ? 2.130 4.923 -6.128 1.00 76.88 74 ALA A C 1
ATOM 598 O O . ALA A 1 74 ? 3.080 4.889 -5.354 1.00 76.88 74 ALA A O 1
ATOM 599 N N . ASN A 1 75 ? 1.094 5.744 -5.934 1.00 80.06 75 ASN A N 1
ATOM 600 C CA . ASN A 1 75 ? 1.032 6.691 -4.821 1.00 80.06 75 ASN A CA 1
ATOM 601 C C . ASN A 1 75 ? 1.019 5.997 -3.449 1.00 80.06 75 ASN A C 1
ATOM 603 O O . ASN A 1 75 ? 1.600 6.503 -2.497 1.00 80.06 75 ASN A O 1
ATOM 607 N N . TYR A 1 76 ? 0.362 4.843 -3.315 1.00 88.81 76 TYR A N 1
ATOM 608 C CA . TYR A 1 76 ? 0.381 4.095 -2.060 1.00 88.81 76 TYR A CA 1
ATOM 609 C C . TYR A 1 76 ? 1.711 3.386 -1.855 1.00 88.81 76 TYR A C 1
ATOM 611 O O . TYR A 1 76 ? 2.148 3.287 -0.715 1.00 88.81 76 TYR A O 1
ATOM 619 N N . MET A 1 77 ? 2.362 2.922 -2.924 1.00 80.50 77 MET A N 1
ATOM 620 C CA . MET A 1 77 ? 3.696 2.328 -2.820 1.00 80.50 77 MET A CA 1
ATOM 621 C C . MET A 1 77 ? 4.695 3.325 -2.235 1.00 80.50 77 MET A C 1
ATOM 623 O O . MET A 1 77 ? 5.389 2.992 -1.279 1.00 80.50 77 MET A O 1
ATOM 627 N N . GLU A 1 78 ? 4.703 4.555 -2.753 1.00 80.12 78 GLU A N 1
ATOM 628 C CA . GLU A 1 78 ? 5.549 5.647 -2.265 1.00 80.12 78 GLU A CA 1
ATOM 629 C C . GLU A 1 78 ? 5.254 5.977 -0.793 1.00 80.12 78 GLU A C 1
ATOM 631 O O . GLU A 1 78 ? 6.151 5.946 0.049 1.00 80.12 78 GLU A O 1
ATOM 636 N N . ILE A 1 79 ? 3.978 6.199 -0.455 1.00 87.75 79 ILE A N 1
ATOM 637 C CA . ILE A 1 79 ? 3.554 6.524 0.916 1.00 87.75 79 ILE A CA 1
ATOM 638 C C . ILE A 1 79 ? 3.920 5.402 1.899 1.00 87.75 79 ILE A C 1
ATOM 640 O O . ILE A 1 79 ? 4.352 5.667 3.021 1.00 87.75 79 ILE A O 1
ATOM 644 N N . PHE A 1 80 ? 3.730 4.142 1.506 1.00 91.25 80 PHE A N 1
ATOM 645 C CA . PHE A 1 80 ? 4.011 2.990 2.360 1.00 91.25 80 PHE A CA 1
ATOM 646 C C . PHE A 1 80 ? 5.512 2.787 2.554 1.00 91.25 80 PHE A C 1
ATOM 648 O O . PHE A 1 80 ? 5.937 2.535 3.681 1.00 91.25 80 PHE A O 1
ATOM 655 N N . ALA A 1 81 ? 6.310 2.929 1.494 1.00 83.00 81 ALA A N 1
ATOM 656 C CA . ALA A 1 81 ? 7.764 2.832 1.581 1.00 83.00 81 ALA A CA 1
ATOM 657 C C . ALA A 1 81 ? 8.338 3.914 2.507 1.00 83.00 81 ALA A C 1
ATOM 659 O O . ALA A 1 81 ? 9.151 3.614 3.383 1.00 83.00 81 ALA A O 1
ATOM 660 N N . GLU A 1 82 ? 7.858 5.154 2.382 1.00 82.88 82 GLU A N 1
ATOM 661 C CA . GLU A 1 82 ? 8.287 6.245 3.256 1.00 82.88 82 GLU A CA 1
ATOM 662 C C . GLU A 1 82 ? 7.876 6.009 4.715 1.00 82.88 82 GLU A C 1
ATOM 664 O O . GLU A 1 82 ? 8.669 6.217 5.634 1.00 82.88 82 GLU A O 1
ATOM 669 N N . ALA A 1 83 ? 6.664 5.503 4.954 1.00 86.38 83 ALA A N 1
ATOM 670 C CA . ALA A 1 83 ? 6.217 5.150 6.297 1.00 86.38 83 ALA A CA 1
ATOM 671 C C . ALA A 1 83 ? 7.064 4.035 6.932 1.00 86.38 83 ALA A C 1
ATOM 673 O O . ALA A 1 83 ? 7.371 4.115 8.122 1.00 86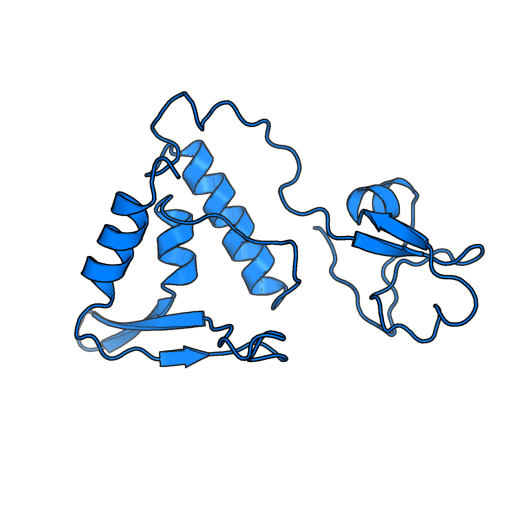.38 83 ALA A O 1
ATOM 674 N N . GLU A 1 84 ? 7.465 3.019 6.161 1.00 84.38 84 GLU A N 1
ATOM 675 C CA . GLU A 1 84 ? 8.357 1.957 6.642 1.00 84.38 84 GLU A CA 1
ATOM 676 C C . GLU A 1 84 ? 9.742 2.523 6.985 1.00 84.38 84 GLU A C 1
ATOM 678 O O . GLU A 1 84 ? 10.272 2.235 8.060 1.00 84.38 84 GLU A O 1
ATOM 683 N N . ARG A 1 85 ? 10.290 3.396 6.125 1.00 82.06 85 ARG A N 1
ATOM 684 C CA . ARG A 1 85 ? 11.567 4.087 6.359 1.00 82.06 85 ARG A CA 1
ATOM 685 C C . ARG A 1 85 ? 11.539 4.904 7.653 1.00 82.06 85 ARG A C 1
ATOM 687 O O . ARG A 1 85 ? 12.451 4.789 8.471 1.00 82.06 85 ARG A O 1
ATOM 694 N N . LEU A 1 86 ? 10.494 5.710 7.852 1.00 80.38 86 LEU A N 1
ATOM 695 C CA . LEU A 1 86 ? 10.317 6.526 9.056 1.00 80.38 86 LEU A CA 1
ATOM 696 C C . LEU A 1 86 ? 10.130 5.665 10.310 1.00 80.38 86 LEU A C 1
ATOM 698 O O . LEU A 1 86 ? 10.733 5.955 11.341 1.00 80.38 86 LEU A O 1
ATOM 702 N N . ALA A 1 87 ? 9.350 4.583 10.229 1.00 83.38 87 ALA A N 1
ATOM 703 C CA . ALA A 1 87 ? 9.192 3.646 11.339 1.00 83.38 87 ALA A CA 1
ATOM 704 C C . ALA A 1 87 ? 10.537 3.017 11.746 1.00 83.38 87 ALA A C 1
ATOM 706 O O . ALA A 1 87 ? 10.804 2.875 12.943 1.00 83.38 87 ALA A O 1
ATOM 707 N N . GLY A 1 88 ? 11.386 2.706 10.758 1.00 74.31 88 GLY A N 1
ATOM 708 C CA . GLY A 1 88 ? 12.757 2.236 10.946 1.00 74.31 88 GLY A CA 1
ATOM 709 C C . GLY A 1 88 ? 13.646 3.237 11.679 1.00 74.31 88 GLY A C 1
ATOM 710 O O . GLY A 1 88 ? 14.275 2.885 12.677 1.00 74.31 88 GLY A O 1
ATOM 711 N N . LEU A 1 89 ? 13.662 4.495 11.225 1.00 74.44 89 LEU A N 1
ATOM 712 C CA . LEU A 1 89 ? 14.438 5.568 11.863 1.00 74.44 89 LEU A CA 1
ATOM 713 C C . LEU A 1 89 ? 13.996 5.839 13.304 1.00 74.44 89 LEU A C 1
ATOM 715 O O . LEU A 1 89 ? 14.837 6.009 14.186 1.00 74.44 89 LEU A O 1
ATOM 719 N N . ASP A 1 90 ? 12.687 5.834 13.547 1.00 73.62 90 ASP A N 1
ATOM 720 C CA . ASP A 1 90 ? 12.112 6.105 14.865 1.00 73.62 90 ASP A CA 1
ATOM 721 C C . ASP A 1 90 ? 12.181 4.898 15.814 1.00 73.62 90 ASP A C 1
ATOM 723 O O . ASP A 1 90 ? 11.732 4.996 16.959 1.00 73.62 90 ASP A O 1
ATOM 727 N N . LYS A 1 91 ? 12.698 3.748 15.354 1.00 71.69 91 LYS A N 1
ATOM 728 C CA . LYS A 1 91 ? 12.717 2.484 16.108 1.00 71.69 91 LYS A CA 1
ATOM 729 C C . LYS A 1 91 ? 11.332 2.084 16.651 1.00 71.69 91 LYS A C 1
ATOM 731 O O . LYS A 1 91 ? 11.213 1.500 17.729 1.00 71.69 91 LYS A O 1
ATOM 736 N N . LYS A 1 92 ? 10.261 2.418 15.925 1.00 64.00 92 LYS A N 1
ATOM 737 C CA . LYS A 1 92 ? 8.876 2.119 16.328 1.00 64.00 92 LYS A CA 1
ATOM 738 C C . LYS A 1 92 ? 8.551 0.643 16.099 1.00 64.00 92 LYS A C 1
ATOM 740 O O . LYS A 1 92 ? 8.917 0.087 15.069 1.00 64.00 92 LYS A O 1
ATOM 745 N N . GLY A 1 93 ? 7.826 0.013 17.023 1.00 63.16 93 GLY A N 1
ATOM 746 C CA . GLY A 1 93 ? 7.362 -1.373 16.856 1.00 63.16 93 GLY A CA 1
ATOM 747 C C . GLY A 1 93 ? 8.504 -2.348 16.528 1.00 63.16 93 GLY A C 1
ATOM 748 O O . GLY A 1 93 ? 9.474 -2.431 17.280 1.00 63.16 93 GLY A O 1
ATOM 749 N N . LEU A 1 94 ? 8.398 -3.041 15.384 1.00 56.81 94 LEU A N 1
ATOM 750 C CA . LEU A 1 94 ? 9.375 -3.973 14.783 1.00 56.81 94 LEU A CA 1
ATOM 751 C C . LEU A 1 94 ? 10.835 -3.468 14.779 1.00 56.81 94 LEU A C 1
ATOM 753 O O . LEU A 1 94 ? 11.751 -4.280 14.692 1.00 56.81 94 LEU A O 1
ATOM 757 N N . TRP A 1 95 ? 11.064 -2.156 14.868 1.00 55.16 95 TRP A N 1
ATOM 758 C CA . TRP A 1 95 ? 12.376 -1.516 14.721 1.00 55.16 95 TRP A CA 1
ATOM 759 C C . TRP A 1 95 ? 13.081 -1.186 16.052 1.00 55.16 95 TRP A C 1
ATOM 761 O O . TRP A 1 95 ? 14.196 -0.666 16.045 1.00 55.16 95 TRP A O 1
ATOM 771 N N . GLY A 1 96 ? 12.445 -1.481 17.193 1.00 54.69 96 GLY A N 1
ATOM 772 C CA . GLY A 1 96 ? 13.000 -1.262 18.536 1.00 54.69 96 GLY A CA 1
ATOM 773 C C . GLY A 1 96 ? 13.952 -2.355 19.037 1.00 54.69 96 GLY A C 1
ATOM 774 O O . GLY A 1 96 ? 14.706 -2.112 19.977 1.00 54.69 96 GLY A O 1
ATOM 775 N N . ASP A 1 97 ? 13.937 -3.537 18.415 1.00 55.78 97 ASP A N 1
ATOM 776 C CA . ASP A 1 97 ? 14.799 -4.675 18.758 1.00 55.78 97 ASP A CA 1
ATOM 777 C C . ASP A 1 97 ? 16.039 -4.683 17.836 1.00 55.78 97 ASP A C 1
ATOM 779 O O . ASP A 1 97 ? 15.916 -4.654 16.606 1.00 55.78 97 ASP A O 1
ATOM 783 N N . GLU A 1 98 ? 17.250 -4.694 18.407 1.00 53.03 98 GLU A N 1
ATOM 784 C CA . GLU A 1 98 ? 18.521 -4.483 17.680 1.00 53.03 98 GLU A CA 1
ATOM 785 C C . GLU A 1 98 ? 18.761 -5.504 16.552 1.00 53.03 98 GLU A C 1
ATOM 787 O O . GLU A 1 98 ? 19.458 -5.212 15.581 1.00 53.03 98 GLU A O 1
ATOM 792 N N . GLY A 1 99 ? 18.118 -6.675 16.623 1.00 50.75 99 GLY A N 1
ATOM 793 C CA . GLY A 1 99 ? 18.163 -7.699 15.575 1.00 50.75 99 GLY A CA 1
ATOM 794 C C . GLY A 1 99 ? 17.443 -7.334 14.267 1.00 50.75 99 GLY A C 1
ATOM 795 O O . GLY A 1 99 ? 17.679 -7.996 13.261 1.00 50.75 99 GLY A O 1
ATOM 796 N N . PHE A 1 100 ? 16.588 -6.303 14.259 1.00 46.97 100 PHE A N 1
ATOM 797 C CA . PHE A 1 100 ? 15.885 -5.796 13.066 1.00 46.97 100 PHE A CA 1
ATOM 798 C C . PHE A 1 100 ? 16.473 -4.480 12.532 1.00 46.97 100 PHE A C 1
ATOM 800 O O . PHE A 1 100 ? 16.416 -4.225 11.327 1.00 46.97 100 PHE A O 1
ATOM 807 N N . ALA A 1 101 ? 17.099 -3.681 13.404 1.00 47.47 101 ALA A N 1
ATOM 808 C CA . ALA A 1 101 ? 17.803 -2.447 13.041 1.00 47.47 101 ALA A CA 1
ATOM 809 C C . ALA A 1 101 ? 19.065 -2.691 12.182 1.00 47.47 101 ALA A C 1
ATOM 811 O O . ALA A 1 101 ? 19.598 -1.760 11.585 1.00 47.47 101 ALA A O 1
ATOM 812 N N . ALA A 1 102 ? 19.533 -3.941 12.103 1.00 43.91 102 ALA A N 1
ATOM 813 C CA . ALA A 1 102 ? 20.740 -4.351 11.387 1.00 43.91 102 ALA A CA 1
ATOM 814 C C . ALA A 1 102 ? 20.500 -4.790 9.926 1.00 43.91 102 ALA A C 1
ATOM 816 O O . ALA A 1 102 ? 21.317 -5.520 9.365 1.00 43.91 102 ALA A O 1
ATOM 817 N N . THR A 1 103 ? 19.399 -4.369 9.296 1.00 46.91 103 THR A N 1
ATOM 818 C CA . THR A 1 103 ? 19.216 -4.575 7.848 1.00 46.91 103 THR A CA 1
ATOM 819 C C . THR A 1 103 ? 19.639 -3.295 7.119 1.00 46.91 103 THR A C 1
ATOM 821 O O . THR A 1 103 ? 19.074 -2.244 7.427 1.00 46.91 103 THR A O 1
ATOM 824 N N . PRO A 1 104 ? 20.621 -3.325 6.195 1.00 46.53 104 PRO A N 1
ATOM 825 C CA . PRO A 1 104 ? 21.046 -2.126 5.480 1.00 46.53 104 PRO A CA 1
ATOM 826 C C . PRO A 1 104 ? 19.874 -1.502 4.719 1.00 46.53 104 PRO A C 1
ATOM 828 O O . PRO A 1 104 ? 19.048 -2.216 4.149 1.00 46.53 104 PRO A O 1
ATOM 831 N N . THR A 1 105 ? 19.832 -0.171 4.680 1.00 50.03 105 THR A N 1
ATOM 832 C CA . THR A 1 105 ? 18.955 0.620 3.809 1.00 50.03 105 THR A CA 1
ATOM 833 C C . THR A 1 105 ? 19.410 0.491 2.351 1.00 50.03 105 THR A C 1
ATOM 835 O O . THR A 1 105 ? 19.950 1.431 1.774 1.00 50.03 105 THR A O 1
ATOM 838 N N . GLU A 1 106 ? 19.246 -0.688 1.760 1.00 50.44 106 GLU A N 1
ATOM 839 C CA . GLU A 1 106 ? 19.086 -0.816 0.307 1.00 50.44 106 GLU A CA 1
ATOM 840 C C . GLU A 1 106 ? 17.776 -0.105 -0.086 1.00 50.44 106 GLU A C 1
ATOM 842 O O . GLU A 1 106 ? 16.860 -0.032 0.747 1.00 50.44 106 GLU A O 1
ATOM 847 N N . PRO A 1 107 ? 17.634 0.440 -1.309 1.00 47.56 107 PRO A N 1
ATOM 848 C CA . PRO A 1 107 ? 16.352 0.989 -1.725 1.00 47.56 107 PRO A CA 1
ATOM 849 C C . PRO A 1 107 ? 15.307 -0.135 -1.656 1.00 47.56 107 PRO A C 1
ATOM 851 O O . PRO A 1 107 ? 15.374 -1.113 -2.393 1.00 47.56 107 PRO A O 1
ATOM 854 N N . LEU A 1 108 ? 14.342 -0.007 -0.736 1.00 53.81 108 LEU A N 1
ATOM 855 C CA . LEU A 1 108 ? 13.318 -1.021 -0.413 1.00 53.81 108 LEU A CA 1
ATOM 856 C C . LEU A 1 108 ? 12.377 -1.355 -1.592 1.00 53.81 108 LEU A C 1
ATOM 858 O O . LEU A 1 108 ? 11.515 -2.234 -1.487 1.00 53.81 108 LEU A O 1
ATOM 862 N N . TYR A 1 109 ? 12.533 -0.657 -2.717 1.00 60.94 109 TYR A N 1
ATOM 863 C CA . TYR A 1 109 ? 11.756 -0.828 -3.927 1.00 60.94 109 TYR A CA 1
ATOM 864 C C . TYR A 1 109 ? 12.668 -0.911 -5.149 1.00 60.94 109 TYR A C 1
ATOM 866 O O . TYR A 1 109 ? 13.090 0.102 -5.704 1.00 60.94 109 TYR A O 1
ATOM 874 N N . ASP A 1 110 ? 12.930 -2.144 -5.572 1.00 69.75 110 ASP A N 1
ATOM 875 C CA . ASP A 1 110 ? 13.616 -2.430 -6.824 1.00 69.75 110 ASP A CA 1
ATOM 876 C C . ASP A 1 110 ? 12.866 -3.522 -7.612 1.00 69.75 110 ASP A C 1
ATOM 878 O O . ASP A 1 110 ? 13.254 -4.695 -7.606 1.00 69.75 110 ASP A O 1
ATOM 882 N N . PRO A 1 111 ? 11.702 -3.193 -8.205 1.00 77.50 111 PRO A N 1
ATOM 883 C CA . PRO A 1 111 ? 10.866 -4.171 -8.886 1.00 77.50 111 PRO A CA 1
ATOM 884 C C . PRO A 1 111 ? 11.563 -4.705 -10.137 1.00 77.50 111 PRO A C 1
ATOM 886 O O . PRO A 1 111 ? 12.331 -4.005 -10.797 1.00 77.50 111 PRO A O 1
ATOM 889 N N . VAL A 1 112 ? 11.221 -5.933 -10.525 1.00 84.88 112 VAL A N 1
ATOM 890 C CA . VAL A 1 112 ? 11.643 -6.469 -11.821 1.00 84.88 112 VAL A CA 1
ATOM 891 C C . VAL A 1 112 ? 10.840 -5.791 -12.930 1.00 84.88 112 VAL A C 1
ATOM 893 O O . VAL A 1 112 ? 9.617 -5.930 -13.016 1.00 84.88 112 VAL A O 1
ATOM 896 N N . VAL A 1 113 ? 11.546 -5.085 -13.802 1.00 91.06 113 VAL A N 1
ATOM 897 C CA . VAL A 1 113 ? 11.045 -4.542 -15.065 1.00 91.06 113 VAL A CA 1
ATOM 898 C C . VAL A 1 113 ? 11.643 -5.329 -16.229 1.00 91.06 113 VAL A C 1
ATOM 900 O O . VAL A 1 113 ? 12.499 -6.194 -16.051 1.00 91.06 113 VAL A O 1
ATOM 903 N N . TYR A 1 114 ? 11.160 -5.074 -17.441 1.00 92.94 114 TYR A N 1
ATOM 904 C CA . TYR A 1 114 ? 11.586 -5.814 -18.625 1.00 92.94 114 TYR A CA 1
ATOM 905 C C . TYR A 1 114 ? 12.190 -4.879 -19.659 1.00 92.94 114 TYR A C 1
ATOM 907 O O . TYR A 1 114 ? 11.578 -3.873 -20.000 1.00 92.94 114 TYR A O 1
ATOM 915 N N . ILE A 1 115 ? 13.346 -5.236 -20.201 1.00 96.06 115 ILE A N 1
ATOM 916 C CA . ILE A 1 115 ? 13.978 -4.545 -21.329 1.00 96.06 115 ILE A CA 1
ATOM 917 C C . ILE A 1 115 ? 13.970 -5.443 -22.572 1.00 96.06 115 ILE A C 1
ATOM 919 O O . ILE A 1 115 ? 13.714 -6.652 -22.507 1.00 96.06 115 ILE A O 1
ATOM 923 N N . THR A 1 116 ? 14.229 -4.841 -23.728 1.00 96.25 116 THR A N 1
ATOM 924 C CA . THR A 1 116 ? 14.417 -5.552 -25.001 1.00 96.25 116 THR A CA 1
ATOM 925 C C . THR A 1 116 ? 15.897 -5.535 -25.383 1.00 96.25 116 THR A C 1
ATOM 927 O O . THR A 1 116 ? 16.631 -4.669 -24.925 1.00 96.25 116 THR A O 1
ATOM 930 N N . ASN A 1 117 ? 16.340 -6.454 -26.246 1.00 92.56 117 ASN A N 1
ATOM 931 C CA . ASN A 1 117 ? 17.734 -6.509 -26.710 1.00 92.56 117 ASN A CA 1
ATOM 932 C C . ASN A 1 117 ? 18.235 -5.218 -27.384 1.00 92.56 117 ASN A C 1
ATOM 934 O O . ASN A 1 117 ? 19.439 -4.994 -27.435 1.00 92.56 117 ASN A O 1
ATOM 938 N N . THR A 1 118 ? 17.336 -4.420 -27.968 1.00 89.81 118 THR A N 1
ATOM 939 C CA . THR A 1 118 ? 17.695 -3.278 -28.829 1.00 89.81 118 THR A CA 1
ATOM 940 C C . THR A 1 118 ? 17.016 -1.968 -28.438 1.00 89.81 118 THR A C 1
ATOM 942 O O . THR A 1 118 ? 17.227 -0.961 -29.105 1.00 89.81 118 THR A O 1
ATOM 945 N N . GLY A 1 119 ? 16.133 -1.976 -27.440 1.00 91.50 119 GLY A N 1
ATOM 946 C CA . GLY A 1 119 ? 15.406 -0.785 -27.009 1.00 91.50 119 GLY A CA 1
ATOM 947 C C . GLY A 1 119 ? 16.119 -0.059 -25.877 1.00 91.50 119 GLY A C 1
ATOM 948 O O . GLY A 1 119 ? 16.913 -0.647 -25.160 1.00 91.50 119 GLY A O 1
ATOM 949 N N . GLU A 1 120 ? 15.769 1.208 -25.682 1.00 95.00 120 GLU A N 1
ATOM 950 C CA . GLU A 1 120 ? 16.316 2.072 -24.620 1.00 95.00 120 GLU A CA 1
ATOM 951 C C . GLU A 1 120 ? 15.304 2.285 -23.486 1.00 95.00 120 GLU A C 1
ATOM 953 O O . GLU A 1 120 ? 15.448 3.171 -22.647 1.00 95.00 120 GLU A O 1
ATOM 958 N N . LYS A 1 121 ? 14.222 1.497 -23.478 1.00 95.69 121 LYS A N 1
ATOM 959 C CA . LYS A 1 121 ? 13.132 1.632 -22.513 1.00 95.69 121 LYS A CA 1
ATOM 960 C C . LYS A 1 121 ? 12.927 0.369 -21.702 1.00 95.69 121 LYS A C 1
ATOM 962 O O . LYS A 1 121 ? 13.099 -0.738 -22.212 1.00 95.69 121 LYS A O 1
ATOM 967 N N . TYR A 1 122 ? 12.520 0.547 -20.451 1.00 95.00 122 TYR A N 1
ATOM 968 C CA . TYR A 1 122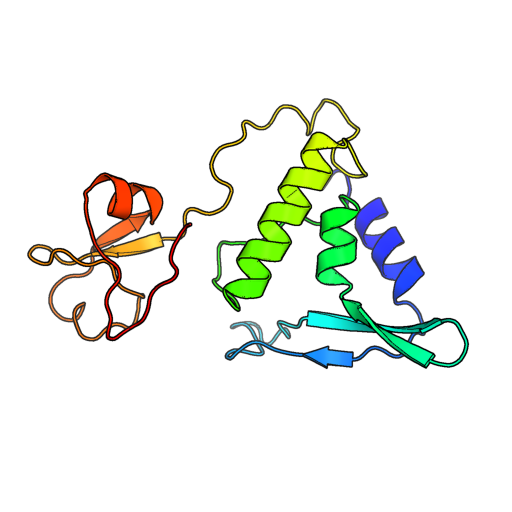 ? 12.012 -0.540 -19.627 1.00 95.00 122 TYR A CA 1
ATOM 969 C C . TYR A 1 122 ? 10.483 -0.578 -19.661 1.00 95.00 122 TYR A C 1
ATOM 971 O O . TYR A 1 122 ? 9.796 0.412 -19.935 1.00 95.00 122 TYR A O 1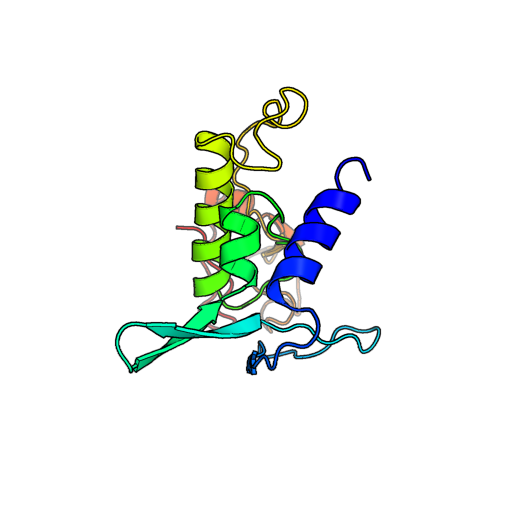
ATOM 979 N N . HIS A 1 123 ? 9.942 -1.763 -19.416 1.00 94.00 123 HIS A N 1
ATOM 980 C CA . HIS A 1 123 ? 8.567 -2.127 -19.709 1.00 94.00 123 HIS A CA 1
ATOM 981 C C . HIS A 1 123 ? 7.950 -2.955 -18.576 1.00 94.00 123 HIS A C 1
ATOM 983 O O . HI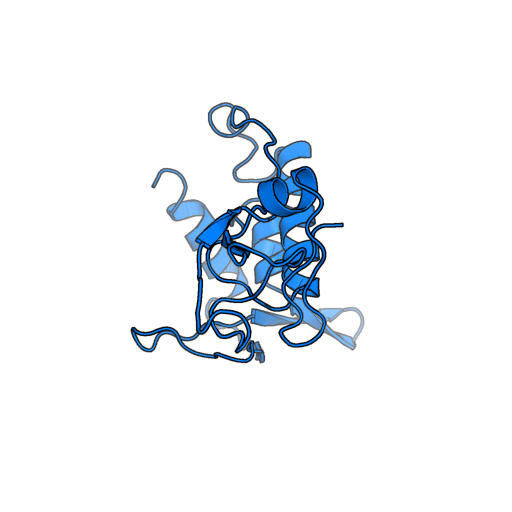S A 1 123 ? 8.644 -3.639 -17.823 1.00 94.00 123 HIS A O 1
ATOM 989 N N . GLN A 1 124 ? 6.619 -2.951 -18.502 1.00 87.56 124 GLN A N 1
ATOM 990 C CA . GLN A 1 124 ? 5.859 -3.920 -17.709 1.00 87.56 124 GLN A CA 1
ATOM 991 C C . GLN A 1 124 ? 5.772 -5.265 -18.444 1.00 87.56 124 GLN A C 1
ATOM 993 O O . GLN A 1 124 ? 5.839 -5.307 -19.673 1.00 87.56 124 GLN A O 1
ATOM 998 N N . TYR A 1 125 ? 5.546 -6.358 -17.707 1.00 83.69 125 TYR A N 1
ATOM 999 C CA . TYR A 1 125 ? 5.518 -7.725 -18.249 1.00 83.69 125 TYR A CA 1
ATOM 1000 C C . TYR A 1 125 ? 4.609 -7.897 -19.481 1.00 83.69 125 TYR A C 1
ATOM 1002 O O . TYR A 1 125 ? 4.932 -8.688 -20.363 1.00 83.69 125 TYR A O 1
ATOM 1010 N N . HIS A 1 126 ? 3.486 -7.183 -19.566 1.00 83.44 126 HIS A N 1
ATOM 1011 C CA . HIS A 1 126 ? 2.500 -7.322 -20.647 1.00 83.44 126 HIS A CA 1
ATOM 1012 C C . HIS A 1 126 ? 2.676 -6.309 -21.793 1.00 83.44 126 HIS A C 1
ATOM 1014 O O . HIS A 1 126 ? 1.767 -6.120 -22.600 1.00 83.44 126 HIS A O 1
ATOM 1020 N N . CYS A 1 127 ? 3.810 -5.608 -21.870 1.00 89.81 127 CYS A N 1
ATOM 1021 C CA . CYS A 1 127 ? 4.019 -4.608 -22.912 1.00 89.81 127 CYS A CA 1
ATOM 1022 C C . CYS A 1 127 ? 4.172 -5.256 -24.307 1.00 89.81 127 CYS A C 1
ATOM 1024 O O . CYS A 1 127 ? 5.017 -6.140 -24.463 1.00 89.81 127 CYS A O 1
ATOM 1026 N N . PRO A 1 128 ? 3.452 -4.785 -25.348 1.00 90.56 128 PRO A N 1
ATOM 1027 C CA . PRO A 1 128 ? 3.584 -5.303 -26.717 1.00 90.56 128 PRO A CA 1
ATOM 1028 C C . PRO A 1 128 ? 4.993 -5.179 -27.318 1.00 90.56 128 PRO A C 1
ATOM 1030 O O . PRO A 1 128 ? 5.350 -5.923 -28.224 1.00 90.56 128 PRO A O 1
ATOM 1033 N N . HIS A 1 129 ? 5.830 -4.273 -26.809 1.00 90.75 129 HIS A N 1
ATOM 1034 C CA . HIS A 1 129 ? 7.225 -4.159 -27.249 1.00 90.75 129 HIS A CA 1
ATOM 1035 C C . HIS A 1 129 ? 8.088 -5.370 -26.851 1.00 90.75 129 HIS A C 1
ATOM 1037 O O . HIS A 1 129 ? 9.150 -5.577 -27.429 1.00 90.75 129 HIS A O 1
ATOM 1043 N N . LEU A 1 130 ? 7.616 -6.206 -25.918 1.00 91.31 130 LEU A N 1
ATOM 1044 C CA . LEU A 1 130 ? 8.327 -7.390 -25.429 1.00 91.31 130 LEU A CA 1
ATOM 1045 C C . LEU A 1 130 ? 8.043 -8.665 -26.243 1.00 91.31 130 LEU A C 1
ATOM 1047 O O . LEU A 1 130 ? 8.440 -9.753 -25.832 1.00 91.31 130 LEU A O 1
ATOM 1051 N N . LEU A 1 131 ? 7.340 -8.563 -27.379 1.00 90.12 131 LEU A N 1
ATOM 1052 C CA . LEU A 1 131 ? 6.956 -9.728 -28.190 1.00 90.12 131 LEU A CA 1
ATOM 1053 C C . LEU A 1 131 ? 8.159 -10.476 -28.782 1.00 90.12 131 LEU A C 1
ATOM 1055 O O . LEU A 1 131 ? 8.107 -11.694 -28.921 1.00 90.12 131 LEU A O 1
ATOM 1059 N N . GLN A 1 132 ? 9.227 -9.756 -29.136 1.00 91.06 132 GLN A N 1
ATOM 1060 C CA . GLN A 1 132 ? 10.426 -10.338 -29.755 1.00 91.06 132 GLN A CA 1
ATOM 1061 C C . GLN A 1 132 ? 11.559 -10.603 -28.754 1.00 91.06 132 GLN A C 1
ATOM 1063 O O . GLN A 1 132 ? 12.402 -11.461 -28.992 1.00 91.06 132 GLN A O 1
ATOM 1068 N N . SER A 1 133 ? 11.601 -9.863 -27.644 1.00 94.06 133 SER A N 1
ATOM 1069 C CA . SER A 1 133 ? 12.651 -9.955 -26.629 1.00 94.06 133 SER A CA 1
ATOM 1070 C C . SER A 1 133 ? 12.106 -9.511 -25.282 1.00 94.06 133 SER A C 1
ATOM 1072 O O . SER A 1 133 ? 11.406 -8.505 -25.201 1.00 94.06 133 SER A O 1
ATOM 1074 N N . LYS A 1 134 ? 12.475 -10.228 -24.219 1.00 92.12 134 LYS A N 1
ATOM 1075 C CA . LYS A 1 134 ? 11.988 -9.960 -22.867 1.00 92.12 134 LYS A CA 1
ATOM 1076 C C . LYS A 1 134 ? 13.035 -10.346 -21.831 1.00 92.12 134 LYS A C 1
ATOM 1078 O O . LYS A 1 134 ? 13.097 -11.499 -21.415 1.00 92.12 134 LYS A O 1
ATOM 1083 N N . ILE A 1 135 ? 13.858 -9.380 -21.435 1.00 94.31 135 ILE A N 1
ATOM 1084 C CA . ILE A 1 135 ? 14.922 -9.584 -20.449 1.00 94.31 135 ILE A CA 1
ATOM 1085 C C . ILE A 1 135 ? 14.483 -8.961 -19.122 1.00 94.31 135 ILE A C 1
ATOM 1087 O O . ILE A 1 135 ? 14.209 -7.760 -19.103 1.00 94.31 135 ILE A O 1
ATOM 1091 N N . PRO A 1 136 ? 14.384 -9.741 -18.033 1.00 90.75 136 PRO A N 1
ATOM 1092 C CA . PRO A 1 136 ? 14.111 -9.203 -16.709 1.00 90.75 136 PRO A CA 1
ATOM 1093 C C . PRO A 1 136 ? 15.362 -8.505 -16.162 1.00 90.75 136 PRO A C 1
ATOM 1095 O O . PRO A 1 136 ? 16.444 -9.087 -16.158 1.00 90.75 136 PRO A O 1
ATOM 1098 N N . VAL A 1 137 ? 15.197 -7.278 -15.684 1.00 89.69 137 VAL A N 1
ATOM 1099 C CA . VAL A 1 137 ? 16.208 -6.512 -14.938 1.00 89.69 137 VAL A CA 1
ATOM 1100 C C . VAL A 1 137 ? 15.527 -5.833 -13.761 1.00 89.69 137 VAL A C 1
ATOM 1102 O O . VAL A 1 137 ? 14.301 -5.692 -13.750 1.00 89.69 137 VAL A O 1
ATOM 1105 N N . THR A 1 138 ? 16.287 -5.409 -12.762 1.00 87.19 138 THR A N 1
ATOM 1106 C CA . THR A 1 138 ? 15.702 -4.593 -11.697 1.00 87.19 138 THR A CA 1
ATOM 1107 C C . THR A 1 138 ? 15.515 -3.147 -12.176 1.00 87.19 138 THR A C 1
ATOM 1109 O O . THR A 1 138 ? 16.168 -2.704 -13.123 1.00 87.19 138 THR A O 1
ATOM 1112 N N . LEU A 1 139 ? 14.573 -2.402 -11.600 1.00 85.12 139 LEU A N 1
ATOM 1113 C CA . LEU A 1 139 ? 14.302 -1.014 -11.984 1.00 85.12 139 LEU A CA 1
ATOM 1114 C C . LEU A 1 139 ? 15.501 -0.103 -11.705 1.00 85.12 139 LEU A C 1
ATOM 1116 O O . LEU A 1 139 ? 15.834 0.738 -12.536 1.00 85.12 139 LEU A O 1
ATOM 1120 N N . SER A 1 140 ? 16.176 -0.294 -10.576 1.00 83.25 140 SER A N 1
ATOM 1121 C CA . SER A 1 140 ? 17.399 0.420 -10.225 1.00 83.25 140 SER A CA 1
ATOM 1122 C C . SER A 1 140 ? 18.509 0.118 -11.230 1.00 83.25 140 SER A C 1
ATOM 1124 O O . SER A 1 140 ? 19.209 1.031 -11.670 1.00 83.25 140 SER A O 1
ATOM 1126 N N . GLU A 1 141 ? 18.623 -1.137 -11.672 1.00 86.44 141 GLU A N 1
ATOM 1127 C CA . GLU A 1 141 ? 19.569 -1.541 -12.701 1.00 86.44 141 GLU A CA 1
ATOM 1128 C C . GLU A 1 141 ? 19.223 -0.915 -14.054 1.00 86.44 141 GLU A C 1
ATOM 1130 O O . GLU A 1 141 ? 20.103 -0.331 -14.683 1.00 86.44 141 GLU A O 1
ATOM 1135 N N . ALA A 1 142 ? 17.954 -0.949 -14.464 1.00 90.94 142 ALA A N 1
ATOM 1136 C CA . ALA A 1 142 ? 17.484 -0.322 -15.696 1.00 90.94 142 ALA A CA 1
ATOM 1137 C C . ALA A 1 142 ? 17.785 1.186 -15.712 1.00 90.94 142 ALA A C 1
ATOM 1139 O O . ALA A 1 142 ? 18.344 1.691 -16.685 1.00 90.94 142 ALA A O 1
ATOM 1140 N N . ILE A 1 143 ? 17.492 1.894 -14.617 1.00 85.62 143 ILE A N 1
ATOM 1141 C CA . ILE A 1 143 ? 17.786 3.327 -14.467 1.00 85.62 143 ILE A CA 1
ATOM 1142 C C . ILE A 1 143 ? 19.297 3.574 -14.504 1.00 85.62 143 ILE A C 1
ATOM 1144 O O . ILE A 1 143 ? 19.762 4.450 -15.232 1.00 85.62 143 ILE A O 1
ATOM 1148 N N . ARG A 1 144 ? 20.086 2.781 -13.770 1.00 86.44 144 ARG A N 1
ATOM 1149 C CA . ARG A 1 144 ? 21.555 2.877 -13.753 1.00 86.44 144 ARG A CA 1
ATOM 1150 C C . ARG A 1 144 ? 22.163 2.641 -15.136 1.00 86.44 144 ARG A C 1
ATOM 1152 O O . ARG A 1 144 ? 23.184 3.237 -15.464 1.00 86.44 144 ARG A O 1
ATOM 1159 N N . MET A 1 145 ? 21.541 1.781 -15.937 1.00 90.12 145 MET A N 1
ATOM 1160 C CA . MET A 1 145 ? 21.920 1.513 -17.322 1.00 90.12 145 MET A CA 1
ATOM 1161 C C . MET A 1 145 ? 21.407 2.573 -18.315 1.00 90.12 145 MET A C 1
ATOM 1163 O O . MET A 1 145 ? 21.726 2.479 -19.497 1.00 90.12 145 MET A O 1
ATOM 1167 N N . GLY A 1 146 ? 20.643 3.573 -17.864 1.00 92.12 146 GLY A N 1
ATOM 1168 C CA . GLY A 1 146 ? 20.144 4.674 -18.693 1.00 92.12 146 GLY A CA 1
ATOM 1169 C C . GLY A 1 146 ? 18.832 4.391 -19.428 1.00 92.12 146 GLY A C 1
ATOM 1170 O O . GLY A 1 146 ? 18.494 5.127 -20.350 1.00 92.12 146 GLY A O 1
ATOM 1171 N N . TYR A 1 147 ? 18.090 3.347 -19.048 1.00 93.94 147 TYR A N 1
ATOM 1172 C CA . TYR A 1 147 ? 16.799 3.043 -19.664 1.00 93.94 147 TYR A CA 1
ATOM 1173 C C . TYR A 1 147 ? 15.698 3.976 -19.153 1.00 93.94 147 TYR A C 1
ATOM 1175 O O . TYR A 1 147 ? 15.568 4.229 -17.955 1.00 93.94 147 TYR A O 1
ATOM 1183 N N . GLU A 1 148 ? 14.827 4.409 -20.060 1.00 94.12 148 GLU A N 1
ATOM 1184 C CA . GLU A 1 148 ? 13.687 5.275 -19.751 1.00 94.12 148 GLU A CA 1
ATOM 1185 C C . GLU A 1 148 ? 12.368 4.491 -19.602 1.00 94.12 148 GLU A C 1
ATOM 1187 O O . GLU A 1 148 ? 12.191 3.428 -20.205 1.00 94.12 148 GLU A O 1
ATOM 1192 N N . PRO A 1 149 ? 11.373 4.998 -18.853 1.00 93.12 149 PRO A N 1
ATOM 1193 C CA . PRO A 1 149 ? 10.069 4.349 -18.777 1.00 93.12 149 PRO A CA 1
ATOM 1194 C C . PRO A 1 149 ? 9.355 4.336 -20.135 1.00 93.12 149 PRO A C 1
ATOM 1196 O O . PRO A 1 149 ? 9.255 5.338 -20.851 1.00 93.12 149 PRO A O 1
ATOM 1199 N N . CYS A 1 150 ? 8.771 3.193 -20.486 1.00 92.75 150 CYS A N 1
ATOM 1200 C CA . CYS A 1 150 ? 7.919 3.085 -21.663 1.00 92.75 150 CYS A CA 1
ATOM 1201 C C . CYS A 1 150 ? 6.606 3.871 -21.497 1.00 92.75 150 CYS A C 1
ATOM 1203 O O . CYS A 1 150 ? 5.792 3.583 -20.622 1.00 92.75 150 CYS A O 1
ATOM 1205 N N . SER A 1 151 ? 6.331 4.803 -22.410 1.00 89.44 151 SER A N 1
ATOM 1206 C CA . SER A 1 151 ? 5.104 5.616 -22.404 1.00 89.44 151 SER A CA 1
ATOM 1207 C C . SER A 1 151 ? 3.820 4.829 -22.703 1.00 89.44 151 SER A C 1
ATOM 1209 O O . SER A 1 151 ? 2.731 5.290 -22.357 1.00 89.44 151 SER A O 1
ATOM 1211 N N . VAL A 1 152 ? 3.935 3.648 -23.326 1.00 88.00 152 VAL A N 1
ATOM 1212 C CA . VAL A 1 152 ? 2.800 2.785 -23.698 1.00 88.00 152 VAL A CA 1
ATOM 1213 C C . VAL A 1 152 ? 2.300 1.986 -22.499 1.00 88.00 152 VAL A C 1
ATOM 1215 O O . VAL A 1 152 ? 1.117 2.038 -22.184 1.00 88.00 152 VAL A O 1
ATOM 1218 N N . CYS A 1 153 ? 3.190 1.259 -21.817 1.00 83.06 153 CYS A N 1
ATOM 1219 C CA . CYS A 1 153 ? 2.805 0.441 -20.664 1.00 83.06 153 CYS A CA 1
ATOM 1220 C C . CYS A 1 153 ? 2.949 1.159 -19.321 1.00 83.06 153 CYS A C 1
ATOM 1222 O O . CYS A 1 1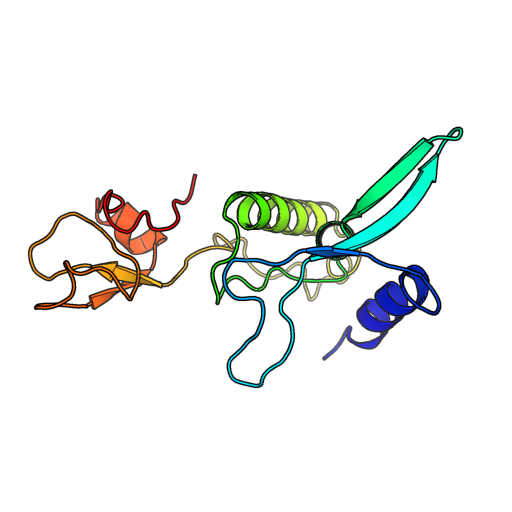53 ? 2.594 0.569 -18.314 1.00 83.06 153 CYS A O 1
ATOM 1224 N N . ARG A 1 154 ? 3.492 2.386 -19.297 1.00 84.38 154 ARG A N 1
ATOM 1225 C CA . ARG A 1 154 ? 3.624 3.240 -18.102 1.00 84.38 154 ARG A CA 1
ATOM 1226 C C . ARG A 1 154 ? 4.121 2.454 -16.872 1.00 84.38 154 ARG A C 1
ATOM 1228 O O . ARG A 1 154 ? 3.394 2.320 -15.888 1.00 84.38 154 ARG A O 1
ATOM 1235 N N . PRO A 1 155 ? 5.325 1.854 -16.950 1.00 80.31 155 PRO A N 1
ATOM 1236 C CA . PRO A 1 155 ? 5.900 1.115 -15.832 1.00 80.31 155 PRO A CA 1
ATOM 1237 C C . PRO A 1 155 ? 6.136 2.044 -14.637 1.00 80.31 155 PRO A C 1
ATOM 1239 O O . PRO A 1 155 ? 6.242 3.260 -14.801 1.00 80.31 155 PRO A O 1
ATOM 1242 N N . ALA A 1 156 ? 6.204 1.461 -13.441 1.00 68.25 156 ALA A N 1
ATOM 1243 C CA . ALA A 1 156 ? 6.488 2.221 -12.233 1.00 68.25 156 ALA A CA 1
ATOM 1244 C C . ALA A 1 156 ? 7.842 2.941 -12.341 1.00 68.25 156 ALA A C 1
ATOM 1246 O O . ALA A 1 156 ? 8.798 2.388 -12.882 1.00 68.25 156 ALA A O 1
ATOM 1247 N N . VAL A 1 157 ? 7.899 4.159 -11.809 1.00 63.66 157 VAL A N 1
ATOM 1248 C CA . VAL A 1 157 ? 9.102 4.993 -11.737 1.00 63.66 157 VAL A CA 1
ATOM 1249 C C . VAL A 1 157 ? 9.559 5.068 -10.281 1.00 63.66 157 VAL A C 1
ATOM 1251 O O . VAL A 1 157 ? 8.721 5.138 -9.382 1.00 63.66 157 VAL A O 1
ATOM 1254 N N . VAL A 1 158 ? 10.869 5.018 -10.045 1.00 53.62 158 VAL A N 1
ATOM 1255 C CA . VAL A 1 158 ? 11.462 5.405 -8.756 1.00 53.62 158 VAL A CA 1
ATOM 1256 C C . VAL A 1 158 ? 11.789 6.893 -8.870 1.00 53.62 158 VAL A C 1
ATOM 1258 O O . VAL A 1 158 ? 12.445 7.283 -9.838 1.00 53.62 158 VAL A O 1
ATOM 1261 N N . PHE A 1 159 ? 11.294 7.702 -7.933 1.00 44.69 159 PHE A N 1
ATOM 1262 C CA . PHE A 1 159 ? 11.758 9.074 -7.718 1.00 44.69 159 PHE A CA 1
ATOM 1263 C C . PHE A 1 159 ? 12.783 9.089 -6.586 1.00 44.69 159 PHE A C 1
ATOM 1265 O O . PHE A 1 159 ? 12.572 8.337 -5.607 1.00 44.69 159 PHE A O 1
#

Radius of gyration: 18.74 Å; chains: 1; bounding box: 40×35×48 Å

pLDDT: mean 81.81, std 14.38, range [43.91, 97.62]

Sequence (159 aa):
ARFGSESSGFAKLLLEDRKVFLSYDELPRDSYGLYLAYLWIPASYRGDTYNVLFNLLAIAGGYARVYSTHPFKANYMEIFAEAERLAGLDKKGLWGDEGFAATPTEPLYDPVVYITNTGEKYHQYHCPHLLQSKIPVTLSEAIRMGYEPCSVCRPAVVF

Foldseek 3Di:
DVQPPVLVVVCCVQPPVADWDWDAFPDQADPVRDGDTFIWGWDDDPNDTDTDGVLLVCQLQVSDADDQQDDGDLVVSVSSQVSNVNCLVVCGDVNVDVVNNPDDPDPPHWYWWWDAPPDLATAHPPDPVPPVHTDTDTQVVSVVVRRHYDPRRRDHDDD